Protein AF-A0A6V8DMM8-F1 (afdb_monomer)

Secondary structure (DSSP, 8-state):
-EEEEE--SSHHHHHHHHHHHHTT-EEEEEE---------

Sequence (40 aa):
MRVAVLCSGGKDSTYATWWSIMRGWDVQALVTLCVTGDDS

Mean predicted aligned error: 3.82 Å

Foldseek 3Di:
DEDEFADQPDPVSVVVVVVCVVVVYHHPYYDYDDDPDPDD

p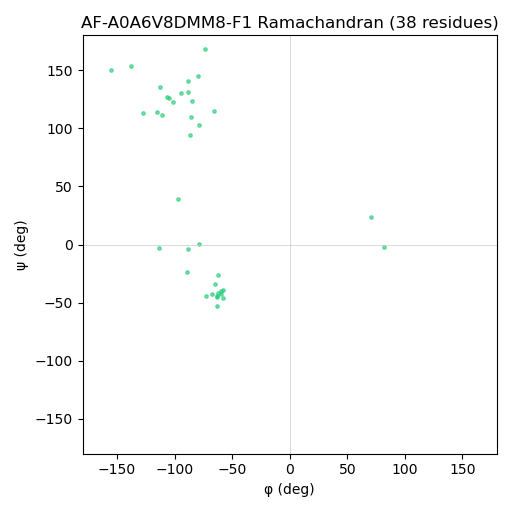LDDT: mean 94.12, std 8.59, range [56.44, 98.38]

Structure (mmCIF, N/CA/C/O backbone):
data_AF-A0A6V8DMM8-F1
#
_entry.id   AF-A0A6V8DMM8-F1
#
loop_
_atom_site.group_PDB
_atom_site.id
_atom_site.type_symbol
_atom_site.label_atom_id
_atom_site.label_alt_id
_atom_site.label_comp_id
_atom_site.label_asym_id
_atom_site.label_entity_id
_atom_site.label_seq_id
_atom_site.pdbx_PDB_ins_code
_atom_site.Cartn_x
_atom_site.Cartn_y
_atom_site.Cartn_z
_atom_site.occupancy
_atom_site.B_iso_or_equiv
_atom_site.auth_seq_id
_atom_site.auth_comp_id
_atom_site.auth_asym_id
_atom_site.auth_atom_id
_atom_site.pdbx_PDB_model_num
ATOM 1 N N . MET A 1 1 ? -12.334 3.003 8.000 1.00 94.94 1 MET A N 1
ATOM 2 C CA . MET A 1 1 ? -12.295 3.525 6.613 1.00 94.94 1 MET A CA 1
ATOM 3 C C . MET A 1 1 ? -11.761 2.415 5.727 1.00 94.94 1 MET A C 1
ATOM 5 O O . MET A 1 1 ? -10.756 1.837 6.118 1.00 94.94 1 MET A O 1
ATOM 9 N N . ARG A 1 2 ? -12.440 2.073 4.624 1.00 97.69 2 ARG A N 1
ATOM 10 C CA . ARG A 1 2 ? -12.018 0.990 3.715 1.00 97.69 2 ARG A CA 1
ATOM 11 C C . ARG A 1 2 ? -11.200 1.580 2.574 1.00 97.69 2 ARG A C 1
ATOM 13 O O . ARG A 1 2 ? -11.644 2.560 1.980 1.00 97.69 2 ARG A O 1
ATOM 20 N N . VAL A 1 3 ? -10.031 1.011 2.295 1.00 97.88 3 VAL A N 1
ATOM 21 C CA . VAL A 1 3 ? -9.096 1.537 1.290 1.00 97.88 3 VAL A CA 1
ATOM 22 C C . VAL A 1 3 ? -8.491 0.421 0.441 1.00 97.88 3 VAL A C 1
ATOM 24 O O . VAL A 1 3 ? -8.348 -0.716 0.892 1.00 97.88 3 VAL A O 1
ATOM 27 N N . ALA A 1 4 ? -8.096 0.773 -0.779 1.00 97.94 4 ALA A N 1
ATOM 28 C CA . ALA A 1 4 ? -7.160 0.007 -1.590 1.00 97.94 4 ALA A CA 1
ATOM 29 C C . ALA A 1 4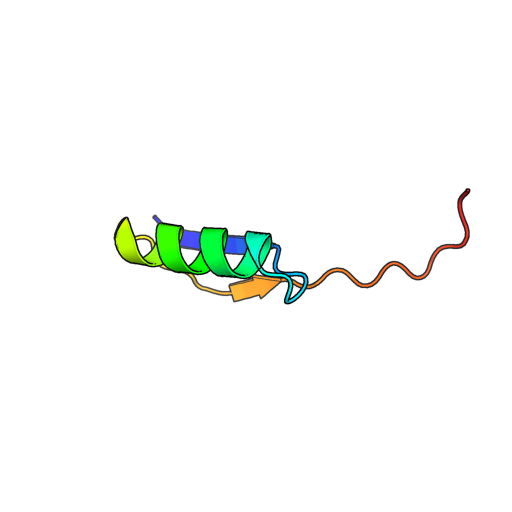 ? -5.878 0.836 -1.741 1.00 97.94 4 ALA A C 1
ATOM 31 O O . ALA A 1 4 ? -5.956 2.044 -1.972 1.00 97.94 4 ALA A O 1
ATOM 32 N N . VAL A 1 5 ? -4.712 0.210 -1.585 1.00 97.62 5 VAL A N 1
ATOM 33 C CA . VAL A 1 5 ? -3.418 0.906 -1.657 1.00 97.62 5 VAL A CA 1
ATOM 34 C C . VAL A 1 5 ? -2.743 0.583 -2.981 1.00 97.62 5 VAL A C 1
ATOM 36 O O . VAL A 1 5 ? -2.550 -0.585 -3.314 1.00 97.62 5 VAL A O 1
ATOM 39 N N . LEU A 1 6 ? -2.356 1.619 -3.726 1.00 97.44 6 LEU A N 1
ATOM 40 C CA . LEU A 1 6 ? -1.498 1.464 -4.897 1.00 97.44 6 LEU A CA 1
ATOM 41 C C . LEU A 1 6 ? -0.124 0.969 -4.440 1.00 97.44 6 LEU A C 1
ATOM 43 O O . LEU A 1 6 ? 0.589 1.664 -3.714 1.00 97.44 6 LEU A O 1
ATOM 47 N N . CYS A 1 7 ? 0.231 -0.247 -4.844 1.00 96.38 7 CYS A N 1
ATOM 48 C CA . CYS A 1 7 ? 1.443 -0.912 -4.410 1.00 96.38 7 CYS A CA 1
ATOM 49 C C . CYS A 1 7 ? 2.269 -1.392 -5.599 1.00 96.38 7 CYS A C 1
ATOM 51 O O . CYS A 1 7 ? 1.868 -2.307 -6.313 1.00 96.38 7 CYS A O 1
ATOM 53 N N . SER A 1 8 ? 3.444 -0.790 -5.792 1.00 95.06 8 SER A N 1
ATOM 54 C CA . SER A 1 8 ? 4.426 -1.216 -6.797 1.00 95.06 8 SER A CA 1
ATOM 55 C C . SER A 1 8 ? 5.402 -2.274 -6.269 1.00 95.06 8 SER A C 1
ATOM 57 O O . SER A 1 8 ? 6.258 -2.739 -7.012 1.00 95.06 8 SER A O 1
ATOM 59 N N . GLY A 1 9 ? 5.319 -2.626 -4.980 1.00 92.19 9 GLY A N 1
ATOM 60 C CA . 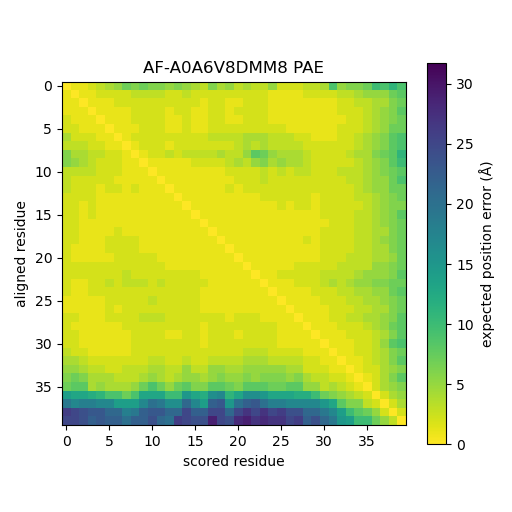GLY A 1 9 ? 6.306 -3.464 -4.288 1.00 92.19 9 GLY A CA 1
ATOM 61 C C . GLY A 1 9 ? 7.549 -2.701 -3.810 1.00 92.19 9 GLY A C 1
ATOM 62 O O . GLY A 1 9 ? 8.408 -3.277 -3.148 1.00 92.19 9 GLY A O 1
ATOM 63 N N . GLY A 1 10 ? 7.644 -1.398 -4.092 1.00 96.62 10 GLY A N 1
ATOM 64 C CA . GLY A 1 10 ? 8.717 -0.540 -3.593 1.00 96.62 10 GLY A CA 1
ATOM 65 C C . GLY A 1 10 ? 8.583 -0.201 -2.104 1.00 96.62 10 GLY A C 1
ATOM 66 O O . GLY A 1 10 ? 7.533 -0.397 -1.478 1.00 96.62 10 GLY A O 1
ATOM 67 N N . LYS A 1 11 ? 9.650 0.376 -1.536 1.00 97.69 11 LYS A N 1
ATOM 68 C CA . LYS A 1 11 ? 9.691 0.803 -0.126 1.00 97.69 11 LYS A CA 1
ATOM 69 C C . LYS A 1 11 ? 8.578 1.803 0.212 1.00 97.69 11 LYS A C 1
ATOM 71 O O . LYS A 1 11 ? 7.956 1.685 1.262 1.00 97.69 11 LYS A O 1
ATOM 76 N N . ASP A 1 12 ? 8.282 2.730 -0.700 1.00 97.56 12 ASP A N 1
ATOM 77 C CA . ASP A 1 12 ? 7.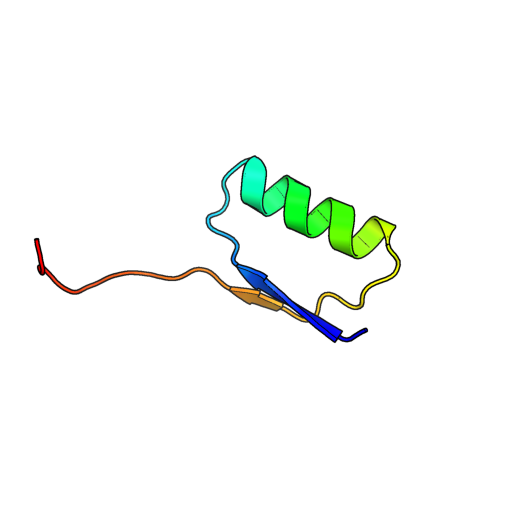346 3.830 -0.448 1.00 97.56 12 ASP A CA 1
ATOM 78 C C . ASP A 1 12 ? 5.900 3.323 -0.411 1.00 97.56 12 ASP A C 1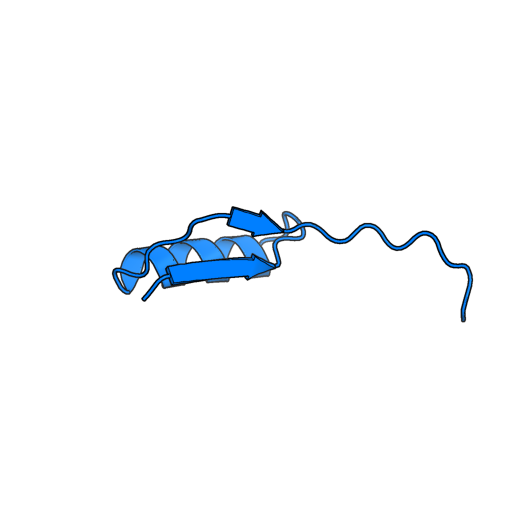
ATOM 80 O O . ASP A 1 12 ? 5.152 3.620 0.520 1.00 97.56 12 ASP A O 1
ATOM 84 N N . SER A 1 13 ? 5.523 2.456 -1.355 1.00 96.19 13 SER A N 1
ATOM 85 C CA . SER A 1 13 ? 4.217 1.790 -1.336 1.00 96.19 13 SER A CA 1
ATOM 86 C C . SER A 1 13 ? 4.043 0.841 -0.149 1.00 96.19 13 SER A C 1
ATOM 88 O O . SER A 1 13 ? 2.948 0.721 0.407 1.00 96.19 13 SER A O 1
ATOM 90 N N . THR A 1 14 ? 5.127 0.186 0.273 1.00 97.62 14 THR A N 1
ATOM 91 C CA . THR A 1 14 ? 5.116 -0.688 1.454 1.00 97.62 14 THR A CA 1
ATOM 92 C C . THR A 1 14 ? 4.907 0.136 2.723 1.00 97.62 14 THR A C 1
ATOM 94 O O . THR A 1 14 ? 4.085 -0.221 3.566 1.00 97.62 14 THR A O 1
ATOM 97 N N . TYR A 1 15 ? 5.574 1.288 2.828 1.00 98.00 15 TYR A N 1
ATOM 98 C CA . TYR A 1 15 ? 5.385 2.224 3.931 1.00 98.00 15 TYR A CA 1
ATOM 99 C C . TYR A 1 15 ? 3.962 2.794 3.968 1.00 98.00 15 TYR A C 1
ATOM 101 O O . TYR A 1 15 ? 3.343 2.805 5.029 1.00 98.00 15 TYR A O 1
ATOM 109 N N . ALA A 1 16 ? 3.403 3.199 2.823 1.00 97.81 16 ALA A N 1
ATOM 110 C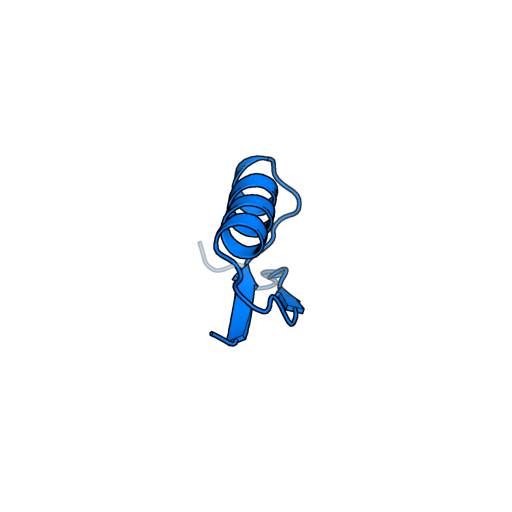 CA . ALA A 1 16 ? 2.023 3.683 2.742 1.00 97.81 16 ALA A CA 1
ATOM 111 C C . ALA A 1 16 ? 1.007 2.621 3.203 1.00 97.81 16 ALA A C 1
ATOM 113 O O . ALA A 1 16 ? 0.056 2.933 3.926 1.00 97.81 16 ALA A O 1
ATOM 114 N N . THR A 1 17 ? 1.240 1.356 2.839 1.00 97.75 17 THR A N 1
ATOM 115 C CA . THR A 1 17 ? 0.429 0.215 3.287 1.00 97.75 17 THR A CA 1
ATOM 116 C C . THR A 1 17 ? 0.519 0.037 4.802 1.00 97.75 17 THR A C 1
ATOM 118 O O . THR A 1 17 ? -0.505 0.022 5.485 1.00 97.75 17 THR A O 1
ATOM 121 N N . TRP A 1 18 ? 1.738 -0.040 5.342 1.00 98.00 18 TRP A N 1
ATOM 122 C CA . TRP A 1 18 ? 1.976 -0.186 6.779 1.00 98.00 18 TRP A CA 1
ATOM 123 C C . TRP A 1 18 ? 1.352 0.959 7.582 1.00 98.00 18 TRP A C 1
ATOM 125 O O . TRP A 1 18 ? 0.650 0.727 8.566 1.00 98.00 18 TRP A O 1
ATOM 135 N N . TRP A 1 19 ? 1.545 2.198 7.133 1.00 98.19 19 TRP A N 1
ATOM 136 C CA . TRP A 1 19 ? 1.000 3.377 7.795 1.00 98.19 19 TRP A CA 1
ATOM 137 C C . TRP A 1 19 ? -0.531 3.363 7.805 1.00 98.19 19 TRP A C 1
ATOM 139 O O . TRP A 1 19 ? -1.140 3.647 8.834 1.00 98.19 19 TRP A O 1
ATOM 149 N N . SER A 1 20 ? -1.163 2.964 6.697 1.00 98.00 20 SER A N 1
ATOM 150 C CA . SER A 1 20 ? -2.624 2.830 6.615 1.00 98.00 20 SER A CA 1
ATOM 151 C C . SER A 1 20 ? -3.157 1.829 7.647 1.00 98.00 20 SER A C 1
ATOM 153 O O . SER A 1 20 ? -4.125 2.124 8.349 1.00 98.00 20 SER A O 1
ATOM 155 N N . ILE A 1 21 ? -2.477 0.690 7.816 1.00 97.88 21 ILE A N 1
ATOM 156 C CA . ILE A 1 21 ? -2.809 -0.307 8.846 1.00 97.88 21 ILE A CA 1
ATOM 157 C C . ILE A 1 21 ? -2.644 0.290 10.252 1.00 97.88 21 ILE A C 1
ATOM 159 O O . ILE A 1 21 ? -3.545 0.173 11.079 1.00 97.88 21 ILE A O 1
ATOM 163 N N . MET A 1 22 ? -1.543 1.002 10.517 1.00 98.38 22 MET A N 1
ATOM 164 C CA . MET A 1 22 ? -1.287 1.656 11.812 1.00 98.38 22 MET A CA 1
ATOM 165 C C . MET A 1 22 ? -2.323 2.728 12.169 1.00 98.38 22 MET A C 1
ATOM 167 O O . MET A 1 22 ? -2.569 2.998 13.343 1.00 98.38 22 MET A O 1
ATOM 171 N N . ARG A 1 23 ? -2.964 3.337 11.169 1.00 98.06 23 ARG A N 1
ATOM 172 C CA . ARG A 1 23 ? -4.078 4.278 11.360 1.00 98.06 23 ARG A CA 1
ATOM 173 C C . ARG A 1 23 ? -5.415 3.587 11.637 1.00 98.06 23 ARG A C 1
ATOM 175 O O . ARG A 1 23 ? -6.423 4.278 11.785 1.00 98.06 23 ARG A O 1
ATOM 182 N N . GLY A 1 24 ? -5.438 2.255 11.694 1.00 97.94 24 GLY A N 1
ATOM 183 C CA . GLY A 1 24 ? -6.651 1.459 11.857 1.00 97.94 24 GLY A CA 1
ATOM 184 C C . GLY A 1 24 ? -7.539 1.473 10.613 1.00 97.94 24 GLY A C 1
ATOM 185 O O . GLY A 1 24 ? -8.757 1.312 10.721 1.00 97.94 24 GLY A O 1
ATOM 186 N N . TRP A 1 25 ? -6.973 1.743 9.433 1.00 98.38 25 TRP A N 1
ATOM 187 C CA . TRP A 1 25 ? -7.724 1.641 8.187 1.00 98.38 25 TRP A CA 1
ATOM 188 C C . TRP A 1 25 ? -7.816 0.183 7.755 1.00 98.38 25 TRP A C 1
ATOM 190 O O . TRP A 1 25 ? -6.892 -0.606 7.934 1.00 98.38 25 TRP A O 1
ATOM 200 N N . ASP A 1 26 ? -8.953 -0.157 7.165 1.00 98.31 26 ASP A N 1
ATOM 201 C CA . ASP A 1 26 ? -9.227 -1.482 6.639 1.00 98.31 26 ASP A CA 1
ATOM 202 C C . ASP A 1 26 ? -8.688 -1.557 5.204 1.00 98.31 26 ASP A C 1
ATOM 204 O O . ASP A 1 26 ? -9.335 -1.097 4.254 1.00 98.31 26 ASP A O 1
ATOM 208 N N . VAL A 1 27 ? -7.453 -2.046 5.066 1.00 97.94 27 VAL A N 1
ATOM 209 C CA . VAL A 1 27 ? -6.783 -2.228 3.772 1.00 97.94 27 VAL A CA 1
ATOM 210 C C . VAL A 1 27 ? -7.313 -3.504 3.125 1.00 97.94 27 VAL A C 1
ATOM 212 O O . VAL A 1 27 ? -6.931 -4.609 3.492 1.00 97.94 27 VAL A O 1
ATOM 215 N N . GLN A 1 28 ? -8.198 -3.340 2.146 1.00 98.38 28 GLN A N 1
ATOM 216 C CA . GLN A 1 28 ? -8.920 -4.445 1.510 1.00 98.38 28 GLN A CA 1
ATOM 217 C C . GLN A 1 28 ? -8.178 -5.028 0.303 1.00 98.38 28 GLN A C 1
ATOM 219 O O . GLN A 1 28 ? -8.417 -6.171 -0.076 1.00 98.38 28 GLN A O 1
ATOM 224 N N . ALA A 1 29 ? -7.297 -4.241 -0.318 1.00 97.81 29 ALA A N 1
ATOM 225 C CA . ALA A 1 29 ? -6.534 -4.663 -1.484 1.00 97.81 29 ALA A CA 1
ATOM 226 C C . ALA A 1 29 ? -5.226 -3.879 -1.629 1.00 97.81 29 ALA A C 1
ATOM 228 O O . ALA A 1 29 ? -5.148 -2.694 -1.290 1.00 97.81 29 ALA A O 1
ATOM 229 N N . LEU A 1 30 ? -4.230 -4.544 -2.213 1.00 97.81 30 LEU A N 1
ATOM 230 C CA . LEU A 1 30 ? -3.038 -3.922 -2.778 1.00 97.81 30 LEU A CA 1
ATOM 231 C C . LEU A 1 30 ? -3.153 -3.984 -4.298 1.00 97.81 30 LEU A C 1
ATOM 233 O O . LEU A 1 30 ? -3.409 -5.049 -4.855 1.00 97.81 30 LEU A O 1
ATOM 237 N N . VAL A 1 31 ? -3.000 -2.842 -4.958 1.00 97.88 31 VAL A N 1
ATOM 238 C CA . VAL A 1 31 ? -3.238 -2.700 -6.396 1.00 97.88 31 VAL A CA 1
ATOM 239 C C . VAL A 1 31 ? -1.932 -2.351 -7.088 1.00 97.88 31 VAL A C 1
ATOM 241 O O . VAL A 1 31 ? -1.389 -1.266 -6.892 1.00 97.88 31 VAL A O 1
ATOM 244 N N . THR A 1 32 ? -1.445 -3.263 -7.920 1.00 97.00 32 THR A N 1
ATOM 245 C CA . THR A 1 32 ? -0.282 -3.033 -8.780 1.00 97.00 32 THR A CA 1
ATOM 246 C C . THR A 1 32 ? -0.765 -2.743 -10.191 1.00 97.00 32 THR A C 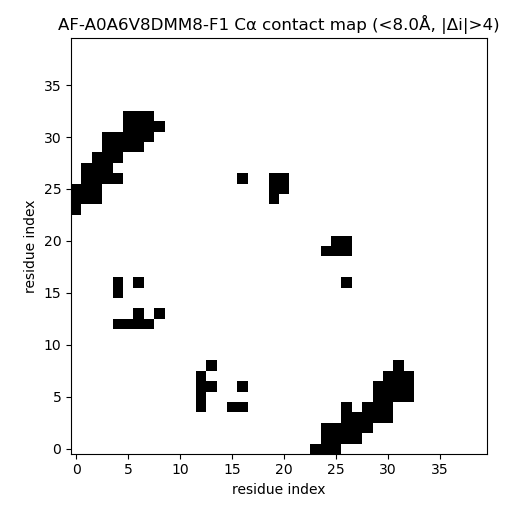1
ATOM 248 O O . THR A 1 32 ? -1.481 -3.546 -10.785 1.00 97.00 32 THR A O 1
ATOM 251 N N . LEU A 1 33 ? -0.382 -1.588 -10.728 1.00 94.12 33 LEU A N 1
ATOM 252 C CA . LEU A 1 33 ? -0.671 -1.229 -12.111 1.00 94.12 33 LEU A CA 1
ATOM 253 C C . LEU A 1 33 ? 0.446 -1.754 -13.016 1.00 94.12 33 LEU A C 1
ATOM 255 O O . LEU A 1 33 ? 1.624 -1.532 -12.740 1.00 94.12 33 LEU A O 1
ATOM 259 N N . CYS A 1 34 ? 0.068 -2.430 -14.098 1.00 91.75 34 CYS A N 1
ATOM 260 C CA . CYS A 1 34 ? 0.971 -2.828 -15.172 1.00 91.75 34 CYS A CA 1
ATOM 261 C C . CYS A 1 34 ? 0.606 -2.014 -16.414 1.00 91.75 34 CYS A C 1
ATOM 263 O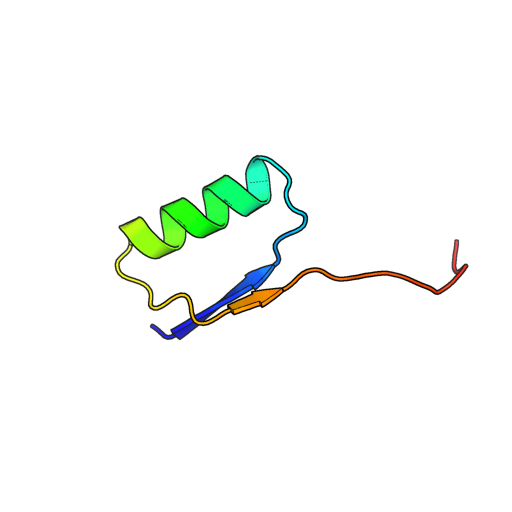 O . CYS A 1 34 ? -0.488 -2.166 -16.957 1.00 91.75 34 CYS A O 1
ATOM 265 N N . VAL A 1 35 ? 1.494 -1.105 -16.813 1.00 89.31 35 VAL A N 1
ATOM 266 C CA . VAL A 1 35 ? 1.298 -0.269 -18.000 1.00 89.31 35 VAL A CA 1
ATOM 267 C C . VAL A 1 35 ? 1.778 -1.055 -19.215 1.00 89.31 35 VAL A C 1
ATOM 269 O O . VAL A 1 35 ? 2.920 -1.502 -19.245 1.00 89.31 35 VAL A O 1
ATOM 272 N N . THR A 1 36 ? 0.897 -1.246 -20.195 1.00 89.44 36 THR A N 1
ATOM 273 C CA . THR A 1 36 ? 1.178 -1.993 -21.434 1.00 89.44 36 THR A CA 1
ATOM 274 C C . THR A 1 36 ? 1.173 -1.114 -22.686 1.00 89.44 36 THR A C 1
ATOM 276 O O . THR A 1 36 ? 1.406 -1.619 -23.781 1.00 89.44 36 THR A O 1
ATOM 279 N N . GLY A 1 37 ? 0.870 0.180 -22.542 1.00 83.06 37 GLY A N 1
ATOM 280 C CA . GLY A 1 37 ? 0.863 1.148 -23.638 1.00 83.06 37 GLY A CA 1
ATOM 281 C C . GLY A 1 37 ? 2.233 1.790 -23.839 1.00 83.06 37 GLY A C 1
ATOM 282 O O . GLY A 1 37 ? 2.902 2.119 -22.863 1.00 83.06 37 GLY A O 1
ATOM 283 N N . ASP A 1 38 ? 2.606 1.982 -25.102 1.00 74.88 38 ASP A N 1
ATOM 284 C CA . ASP A 1 38 ? 3.870 2.586 -25.556 1.00 74.88 38 ASP A CA 1
ATOM 285 C C . ASP A 1 38 ? 3.690 4.089 -25.873 1.00 74.88 38 ASP A C 1
ATOM 287 O O . ASP A 1 38 ? 4.158 4.603 -26.885 1.00 74.88 38 ASP A O 1
ATOM 291 N N . ASP A 1 39 ? 2.905 4.789 -25.051 1.00 69.62 39 ASP A N 1
ATOM 292 C CA . ASP A 1 39 ? 2.725 6.241 -25.161 1.00 69.62 39 ASP A CA 1
ATOM 293 C C . ASP A 1 39 ? 3.862 6.922 -24.383 1.00 69.62 39 ASP A C 1
ATOM 295 O O . ASP A 1 39 ? 3.945 6.797 -23.156 1.00 69.62 39 ASP A O 1
ATOM 299 N N . SER A 1 40 ? 4.778 7.544 -25.135 1.00 56.44 40 SER A N 1
ATOM 300 C CA . SER A 1 40 ? 5.873 8.404 -24.665 1.00 56.44 40 SER A CA 1
ATOM 301 C C . SER A 1 40 ? 5.714 9.814 -25.217 1.00 56.44 40 SER A C 1
ATOM 303 O O . SER A 1 40 ? 5.435 9.931 -26.435 1.00 56.44 40 SER A O 1
#

Nearest PDB structures (foldseek):
  3rk1-assembly1_A  TM=8.963E-01  e=3.165E-02  Pyrococcus furiosus DSM 3638
  3sjd-assembly2_C-2  TM=5.403E-01  e=4.560E+00  Saccharomyces cerevisiae S288C
  5x0n-assembly1_D  TM=3.697E-01  e=8.563E+00  Vibrio vulnificus

Radius of gyration: 12.27 Å; Cα contacts (8 Å, |Δi|>4): 48; chains: 1; bounding box: 22×13×37 Å

Solvent-accessible surface area (backbone atoms only — not comparable to full-atom values): 2591 Å² total; per-residue (Å²): 98,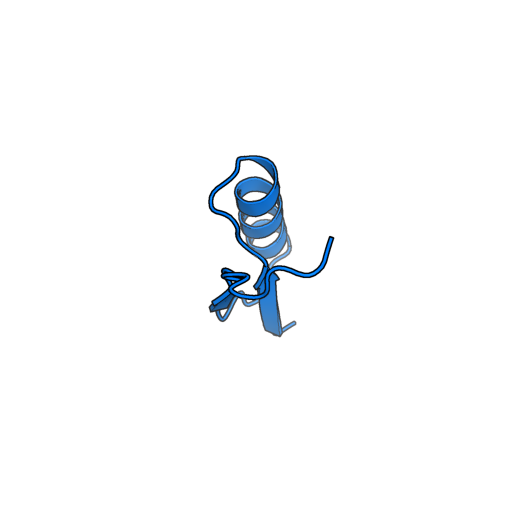82,44,69,42,71,30,85,82,44,73,66,33,50,47,53,48,52,51,40,48,75,72,65,35,45,74,77,43,75,44,64,86,82,87,86,74,90,85,126